Protein AF-A0A536SD27-F1 (afdb_monomer)

Solvent-accessible surface area (backbone atoms only — not comparable to full-atom values): 9996 Å² total; per-residue (Å²): 133,89,80,89,81,89,80,81,88,77,82,82,80,82,81,81,84,76,82,75,77,75,78,70,69,83,75,75,85,73,60,64,70,46,78,49,78,30,78,33,62,80,28,17,77,78,44,46,37,39,26,44,67,47,47,47,44,91,62,77,72,81,61,97,39,85,92,66,66,50,71,68,53,52,49,31,37,50,52,37,53,54,50,57,73,77,43,60,58,42,66,90,66,28,37,70,63,76,41,54,55,17,44,42,99,88,58,42,76,72,48,68,44,30,54,34,26,24,40,38,39,37,36,56,58,97,90,41,80,46,75,49,76,47,53,68,85,66,48,84,94,73,68,80,90,88,85,78,82,63,59,91,92,70,59,131

Foldseek 3Di:
DDDDDDDDDDDDDDDDDPPPPPPPDPDPPDFDKDKDWFDLDCQADQQGNCFLPNLLDPDADDAPDPVDGDPSSVVNRLNSVVCVVPADSDVVSVRQQQDGLQADPVRHRHNPSNGFTFMWIWTADPNAIDIDTDTPPADPVPDDDDDDDDDVVRHD

Secondary structure (DSSP, 8-state):
----------------------------TT---EEEEE-SSSS-TTTTT-HHHHHH-SSPPPPS-TTS--HHHHHHHHHHHHHHTTS--STTTTBTTTBSTTB-TTS-B-STT----EEEEEEEETTEEEEEEEETT--GGG------PPPTTT--

Mean predicted aligned error: 11.18 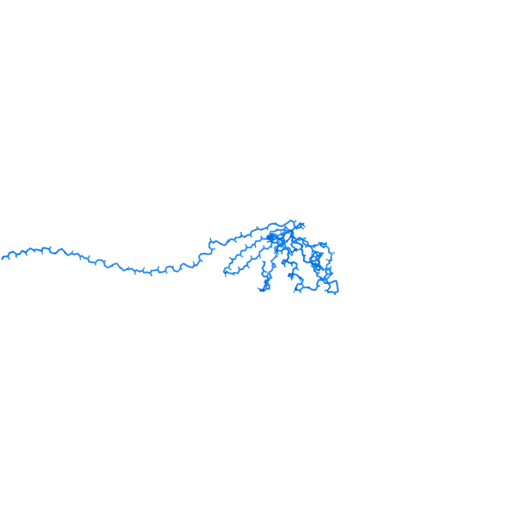Å

Nearest PDB structures (foldseek):
  2kjp-assembly1_A  TM=4.907E-01  e=9.973E+00  Bacillus subtilis
  8fkt-assembly1_BA  TM=3.435E-01  e=9.372E+00  Homo sapiens

Sequence (156 aa):
MQTGGTLKTTAAVGALLLLGACASVPSFDAQRIVHARYDGNTDDLLTAGLGRTGLASGNPPALADAKIPTAAELRRRAVHANYRALNDMSAGGGYGTLYGPNIDLTGKDTLGEGKVAGDEYLTMIGGVTYMVQIPERFNAKEACIVTATSSGSRGV

pLDDT: mean 84.71, std 20.1, range [32.59, 98.5]

Structure (mmCIF, N/CA/C/O backbone):
data_AF-A0A536SD27-F1
#
_entry.id   AF-A0A536SD27-F1
#
loop_
_atom_site.group_PDB
_atom_site.id
_atom_site.type_symbol
_atom_site.label_atom_id
_atom_site.label_alt_id
_atom_site.label_comp_id
_atom_site.label_asym_id
_atom_site.label_entity_id
_atom_site.label_seq_id
_atom_site.pdbx_PDB_ins_code
_atom_site.Cartn_x
_atom_site.Cartn_y
_atom_site.Cartn_z
_atom_site.occupancy
_atom_site.B_iso_or_equiv
_atom_site.auth_seq_id
_atom_site.auth_comp_id
_atom_site.auth_asym_id
_atom_site.auth_atom_id
_atom_site.pdbx_PDB_model_num
ATOM 1 N N . MET A 1 1 ? -16.112 -39.230 -95.615 1.00 35.78 1 MET A N 1
ATOM 2 C CA . MET A 1 1 ? -14.754 -39.438 -95.067 1.00 35.78 1 MET A CA 1
ATOM 3 C C . MET A 1 1 ? -14.774 -38.990 -93.618 1.00 35.78 1 MET A C 1
ATOM 5 O O . MET A 1 1 ? -15.262 -37.895 -93.402 1.00 35.78 1 MET A O 1
ATOM 9 N N . GLN A 1 2 ? -14.377 -39.891 -92.702 1.00 32.59 2 GLN A N 1
ATOM 10 C CA . GLN A 1 2 ? -13.725 -39.673 -91.389 1.00 32.59 2 GLN A CA 1
ATOM 11 C C . GLN A 1 2 ? -14.063 -38.369 -90.637 1.00 32.59 2 GLN A C 1
ATOM 13 O O . GLN A 1 2 ? -13.904 -37.289 -91.175 1.00 32.59 2 GLN A O 1
ATOM 18 N N . THR A 1 3 ? -14.455 -38.324 -89.367 1.00 35.91 3 THR A N 1
ATOM 19 C CA . THR A 1 3 ? -14.192 -39.151 -88.171 1.00 35.91 3 THR A CA 1
ATOM 20 C C . THR A 1 3 ? -14.948 -38.420 -87.046 1.00 35.91 3 THR A C 1
ATOM 22 O O . THR A 1 3 ? -14.987 -37.197 -87.056 1.00 35.91 3 THR A O 1
ATOM 25 N N . GLY A 1 4 ? -15.686 -39.085 -86.157 1.00 33.47 4 GLY A N 1
ATOM 26 C CA . GLY A 1 4 ? -15.158 -39.531 -84.863 1.00 33.47 4 GLY A CA 1
ATOM 27 C C . GLY A 1 4 ? -15.353 -38.470 -83.765 1.00 33.47 4 GLY A C 1
ATOM 28 O O . GLY A 1 4 ? -14.798 -37.385 -83.864 1.00 33.47 4 GLY A O 1
ATOM 29 N N . GLY A 1 5 ? -16.111 -38.791 -82.707 1.00 34.72 5 GLY A N 1
ATOM 30 C CA . GLY A 1 5 ? -16.141 -37.970 -81.489 1.00 34.72 5 GLY A CA 1
ATOM 31 C C . GLY A 1 5 ? -17.415 -38.080 -80.650 1.00 34.72 5 GLY A C 1
ATOM 32 O O . GLY A 1 5 ? -18.264 -37.199 -80.689 1.00 34.72 5 GLY A O 1
ATOM 33 N N . THR A 1 6 ? -17.547 -39.144 -79.855 1.00 41.75 6 THR A N 1
ATOM 34 C CA . THR A 1 6 ? -18.521 -39.240 -78.753 1.00 41.75 6 THR A CA 1
ATOM 35 C C . THR A 1 6 ? -18.172 -38.242 -77.644 1.00 41.75 6 THR A C 1
ATOM 37 O O . THR A 1 6 ? -17.182 -38.443 -76.936 1.00 41.75 6 THR A O 1
ATOM 40 N N . LEU A 1 7 ? -18.984 -37.195 -77.466 1.00 40.44 7 LEU A N 1
ATOM 41 C CA . LEU A 1 7 ? -18.853 -36.236 -76.367 1.00 40.44 7 LEU A CA 1
ATOM 42 C C . LEU A 1 7 ? -19.730 -36.682 -75.186 1.00 40.44 7 LEU A C 1
ATOM 44 O O . LEU A 1 7 ? -20.955 -36.710 -75.275 1.00 40.44 7 LEU A O 1
ATOM 48 N N . LYS A 1 8 ? -19.077 -37.084 -74.093 1.00 38.84 8 LYS A N 1
ATOM 49 C CA . LYS A 1 8 ? -19.713 -37.474 -72.830 1.00 38.84 8 LYS A CA 1
ATOM 50 C C . LYS A 1 8 ? -20.266 -36.228 -72.128 1.00 38.84 8 LYS A C 1
ATOM 52 O O . LYS A 1 8 ? -19.532 -35.274 -71.902 1.00 38.84 8 LYS A O 1
ATOM 57 N N . THR A 1 9 ? -21.545 -36.259 -71.768 1.00 46.56 9 THR A N 1
ATOM 58 C CA . THR A 1 9 ? -22.222 -35.270 -70.919 1.00 46.56 9 THR A CA 1
ATOM 59 C C . THR A 1 9 ? -21.671 -35.316 -69.496 1.00 46.56 9 THR A C 1
ATOM 61 O O . THR A 1 9 ? -21.954 -36.250 -68.747 1.00 46.56 9 THR A O 1
ATOM 64 N N . THR A 1 10 ? -20.905 -34.300 -69.106 1.00 43.59 10 THR A N 1
ATOM 65 C CA . THR A 1 10 ? -20.512 -34.055 -67.713 1.00 43.59 10 THR A CA 1
ATOM 66 C C . THR A 1 10 ? -21.447 -33.004 -67.120 1.00 43.59 10 THR A C 1
ATOM 68 O O . THR A 1 10 ? -21.445 -31.849 -67.540 1.00 43.59 10 THR A O 1
ATOM 71 N N . ALA A 1 11 ? -22.274 -33.414 -66.159 1.00 46.88 11 ALA A N 1
ATOM 72 C CA . ALA A 1 11 ? -23.118 -32.518 -65.381 1.00 46.88 11 ALA A CA 1
ATOM 73 C C . ALA A 1 11 ? -22.243 -31.657 -64.455 1.00 46.88 11 ALA A C 1
ATOM 75 O O . ALA A 1 11 ? -21.505 -32.184 -63.623 1.00 46.88 11 ALA A O 1
ATOM 76 N N . ALA A 1 12 ? -22.315 -30.335 -64.605 1.00 42.94 12 ALA A N 1
ATOM 77 C CA . ALA A 1 12 ? -21.674 -29.394 -63.698 1.00 42.94 12 ALA A CA 1
ATOM 78 C C . ALA A 1 12 ? -22.523 -29.261 -62.423 1.00 42.94 12 ALA A C 1
ATOM 80 O O . ALA A 1 12 ? -23.605 -28.676 -62.445 1.00 42.94 12 ALA A O 1
ATOM 81 N N . VAL A 1 13 ? -22.041 -29.815 -61.310 1.00 49.09 13 VAL A N 1
ATOM 82 C CA . VAL A 1 13 ? -22.598 -29.560 -59.975 1.00 49.09 13 VAL A CA 1
ATOM 83 C C . VAL A 1 13 ? -22.035 -28.223 -59.496 1.00 49.09 13 VAL A C 1
ATOM 85 O O . VAL A 1 13 ? -20.859 -28.121 -59.152 1.00 49.09 13 VAL A O 1
ATOM 88 N N . GLY A 1 14 ? -22.863 -27.180 -59.527 1.00 40.44 14 GLY A N 1
ATOM 89 C CA . GLY A 1 14 ? -22.529 -25.871 -58.972 1.00 40.44 14 GLY A CA 1
ATOM 90 C C . GLY A 1 14 ? -22.453 -25.943 -57.449 1.00 40.44 14 GLY A C 1
ATOM 91 O O . GLY A 1 14 ? -23.476 -26.071 -56.780 1.00 40.44 14 GLY A O 1
ATOM 92 N N . ALA A 1 15 ? -21.242 -25.869 -56.898 1.00 48.88 15 ALA A N 1
ATOM 93 C CA . ALA A 1 15 ? -21.024 -25.727 -55.465 1.00 48.88 15 ALA A CA 1
ATOM 94 C C . ALA A 1 15 ? -21.346 -24.285 -55.042 1.00 48.88 15 ALA A C 1
ATOM 96 O O . ALA A 1 15 ? -20.603 -23.351 -55.342 1.00 48.88 15 ALA A O 1
ATOM 97 N N . LEU A 1 16 ? -22.471 -24.104 -54.351 1.00 43.25 16 LEU A N 1
ATOM 98 C CA . LEU A 1 16 ? -22.826 -22.852 -53.692 1.00 43.25 16 LEU A CA 1
ATOM 99 C C . LEU A 1 16 ? -21.952 -22.700 -52.435 1.00 43.25 16 LEU A C 1
ATOM 101 O O . LEU A 1 16 ? -22.250 -23.277 -51.391 1.00 43.25 16 LEU A O 1
ATOM 105 N N . LEU A 1 17 ? -20.850 -21.950 -52.541 1.00 43.12 17 LEU A N 1
ATOM 106 C CA . LEU A 1 17 ? -20.053 -21.540 -51.383 1.00 43.12 17 LEU A CA 1
ATOM 107 C C . LEU A 1 17 ? -20.839 -20.509 -50.562 1.00 43.12 17 LEU A C 1
ATOM 109 O O . LEU A 1 17 ? -20.832 -19.315 -50.855 1.00 43.12 17 LEU A O 1
ATOM 113 N N . LEU A 1 18 ? -21.502 -20.973 -49.506 1.00 47.34 18 LEU A N 1
ATOM 114 C CA . LEU A 1 18 ? -21.972 -20.115 -48.423 1.00 47.34 18 LEU A CA 1
ATOM 115 C C . LEU A 1 18 ? -20.760 -19.745 -47.557 1.00 47.34 18 LEU A C 1
ATOM 117 O O . LEU A 1 18 ? -20.352 -20.520 -46.692 1.00 47.34 18 LEU A O 1
ATOM 121 N N . LEU A 1 19 ? -20.172 -18.564 -47.784 1.00 49.78 19 LEU A N 1
ATOM 122 C CA . LEU A 1 19 ? -19.251 -17.953 -46.822 1.00 49.78 19 LEU A CA 1
ATOM 123 C C . LEU A 1 19 ? -20.049 -17.528 -45.582 1.00 49.78 19 LEU A C 1
ATOM 125 O O . LEU A 1 19 ? -20.429 -16.370 -45.420 1.00 49.78 19 LEU A O 1
ATOM 129 N N . GLY A 1 20 ? -20.306 -18.483 -44.692 1.00 53.41 20 GLY A N 1
ATOM 130 C CA . GLY A 1 20 ? -20.629 -18.192 -43.305 1.00 53.41 20 GLY A CA 1
ATOM 131 C C . GLY A 1 20 ? -19.370 -17.671 -42.626 1.00 53.41 20 GLY A C 1
ATOM 132 O O . GLY A 1 20 ? -18.583 -18.454 -42.099 1.00 53.41 20 GLY A O 1
ATOM 133 N N . ALA A 1 21 ? -19.153 -16.356 -42.661 1.00 50.00 21 ALA A N 1
ATOM 134 C CA . ALA A 1 21 ? -18.210 -15.717 -41.759 1.00 50.00 21 ALA A CA 1
ATOM 135 C C . ALA A 1 21 ? -18.735 -15.926 -40.334 1.00 50.00 21 ALA A C 1
ATOM 137 O O . ALA A 1 21 ? -19.604 -15.198 -39.857 1.00 50.00 21 ALA A O 1
ATOM 138 N N . CYS A 1 22 ? -18.230 -16.959 -39.663 1.00 48.00 22 CYS A N 1
ATOM 139 C CA . CYS A 1 22 ? -18.309 -17.038 -38.220 1.00 48.00 22 CYS A CA 1
ATOM 140 C C . CYS A 1 22 ? -17.465 -15.865 -37.721 1.00 48.00 22 CYS A C 1
ATOM 142 O O . CYS A 1 22 ? -16.239 -15.946 -37.689 1.00 48.00 22 CYS A O 1
ATOM 144 N N . ALA A 1 23 ? -18.101 -14.735 -37.417 1.00 53.31 23 ALA A N 1
ATOM 145 C CA . ALA A 1 23 ? -17.468 -13.710 -36.614 1.00 53.31 23 ALA A CA 1
ATOM 146 C C . ALA A 1 23 ? -17.254 -14.341 -35.236 1.00 53.31 23 ALA A C 1
ATOM 148 O O . ALA A 1 23 ? -18.1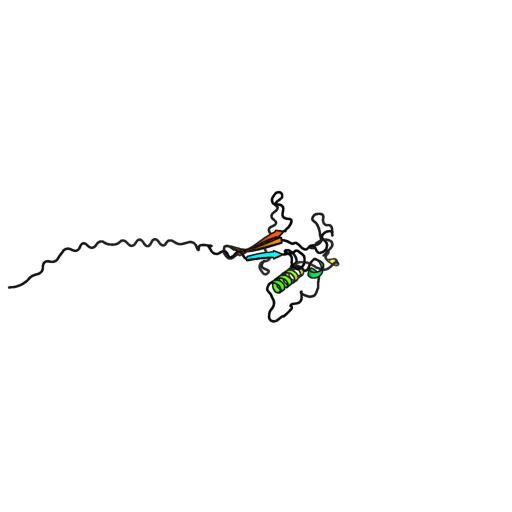23 -14.289 -34.367 1.00 53.31 23 ALA A O 1
ATOM 149 N N . SER A 1 24 ? -16.127 -15.029 -35.060 1.00 53.81 24 SER A N 1
ATOM 150 C CA . SER A 1 24 ? -15.639 -15.360 -33.737 1.00 53.81 24 SER A CA 1
ATOM 151 C C . SER A 1 24 ? -15.406 -14.025 -33.051 1.00 53.81 24 SER A C 1
ATOM 153 O O . SER A 1 24 ? -14.471 -13.295 -33.392 1.00 53.81 24 SER A O 1
ATOM 155 N N . VAL A 1 25 ? -16.290 -13.689 -32.112 1.00 48.41 25 VAL A N 1
ATOM 156 C CA . VAL A 1 25 ? -15.948 -12.752 -31.04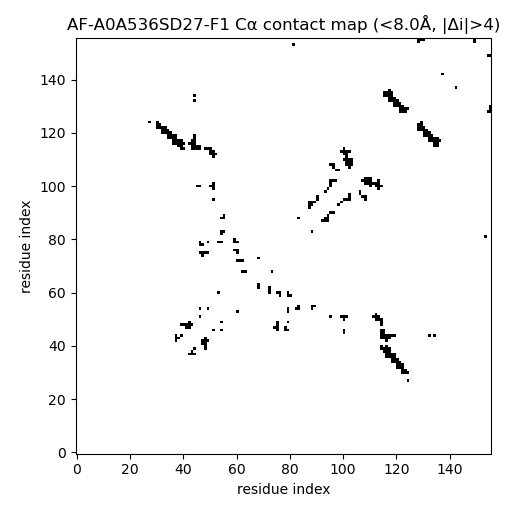4 1.00 48.41 25 VAL A CA 1
ATOM 157 C C . VAL A 1 25 ? -14.551 -13.129 -30.541 1.00 48.41 25 VAL A C 1
ATOM 159 O O . VAL A 1 25 ? -14.268 -14.328 -30.446 1.00 48.41 25 VAL A O 1
ATOM 162 N N . PRO A 1 26 ? -13.654 -12.163 -30.275 1.00 46.69 26 PRO A N 1
ATOM 163 C CA . PRO A 1 26 ? -12.356 -12.485 -29.708 1.00 46.69 26 PRO A CA 1
ATOM 164 C C . PRO A 1 26 ? -12.594 -13.341 -28.468 1.00 46.69 26 PRO A C 1
ATOM 166 O O . PRO A 1 26 ? -13.236 -12.902 -27.515 1.00 46.69 26 PRO A O 1
ATOM 169 N N . SER A 1 27 ? -12.144 -14.588 -28.506 1.00 53.16 27 SER A N 1
ATOM 170 C CA . SER A 1 27 ? -12.123 -15.440 -27.332 1.00 53.16 27 SER A CA 1
ATOM 171 C C . SER A 1 27 ? -11.219 -14.755 -26.310 1.00 53.16 27 SER A C 1
ATOM 173 O O . SER A 1 27 ? -10.028 -14.571 -26.565 1.00 53.16 27 SER A O 1
ATOM 175 N N . PHE A 1 28 ? -11.764 -14.377 -25.152 1.00 50.84 28 PHE A N 1
ATOM 176 C CA . PHE A 1 28 ? -11.009 -13.853 -24.005 1.00 50.84 28 PHE A CA 1
ATOM 177 C C . PHE A 1 28 ? -10.112 -14.929 -23.345 1.00 50.84 28 PHE A C 1
ATOM 179 O O . PHE A 1 28 ? -9.695 -14.782 -22.198 1.00 50.84 28 PHE A O 1
ATOM 186 N N . ASP A 1 29 ? -9.794 -16.010 -24.060 1.00 51.16 29 ASP A N 1
ATOM 187 C CA . ASP A 1 29 ? -9.319 -17.297 -23.537 1.00 51.16 29 ASP A CA 1
ATOM 188 C C . ASP A 1 29 ? -7.828 -17.342 -23.173 1.00 51.16 29 ASP A C 1
ATOM 190 O O . ASP A 1 29 ? -7.208 -18.400 -23.118 1.00 51.16 29 ASP A O 1
ATOM 194 N N . ALA A 1 30 ? -7.248 -16.195 -22.831 1.00 53.16 30 ALA A N 1
ATOM 195 C CA . ALA A 1 30 ? -6.028 -16.156 -22.036 1.00 53.16 30 ALA A CA 1
ATOM 196 C C . ALA A 1 30 ? -5.978 -14.883 -21.182 1.00 53.16 30 ALA A C 1
ATOM 198 O O . ALA A 1 30 ? -5.025 -14.106 -21.257 1.00 53.16 30 ALA A O 1
ATOM 199 N N . GLN A 1 31 ? -7.002 -14.639 -20.358 1.00 63.91 31 GLN A N 1
ATOM 200 C CA . GLN A 1 31 ? -6.853 -13.700 -19.245 1.00 63.91 31 GLN A CA 1
ATOM 201 C C . GLN A 1 31 ? -5.775 -14.241 -18.301 1.00 63.91 31 GLN A C 1
ATOM 203 O O . GLN A 1 31 ? -6.018 -15.133 -17.488 1.00 63.91 31 GLN A O 1
ATOM 208 N N . ARG A 1 32 ? -4.546 -13.736 -18.442 1.00 83.75 32 ARG A N 1
ATOM 209 C CA . ARG A 1 32 ? -3.461 -14.045 -17.516 1.00 83.75 32 ARG A CA 1
ATOM 210 C C . ARG A 1 32 ? -3.790 -13.393 -16.181 1.00 83.75 32 ARG A C 1
ATOM 212 O O . ARG A 1 32 ? -3.650 -12.183 -16.034 1.00 83.75 32 ARG A O 1
ATOM 219 N N . ILE A 1 33 ? -4.177 -14.216 -15.216 1.00 90.94 33 ILE A N 1
ATOM 220 C CA . ILE A 1 33 ? -4.246 -13.801 -13.821 1.00 90.94 33 ILE A CA 1
ATOM 221 C C . ILE A 1 33 ? -2.817 -13.802 -13.279 1.00 90.94 33 ILE A C 1
ATOM 223 O O . ILE A 1 33 ? -2.127 -14.823 -13.304 1.00 90.94 33 ILE A O 1
ATOM 227 N N . VAL A 1 34 ? -2.362 -12.645 -12.815 1.00 93.38 34 VAL A N 1
ATOM 228 C CA . VAL A 1 34 ? -1.145 -12.520 -12.013 1.00 93.38 34 VAL A CA 1
ATOM 229 C C . VAL A 1 34 ? -1.569 -12.532 -10.555 1.00 93.38 34 VAL A C 1
ATOM 231 O O . VAL A 1 34 ? -2.461 -11.784 -10.173 1.00 93.38 34 VAL A O 1
ATOM 234 N N . HIS A 1 35 ? -0.947 -13.391 -9.755 1.00 95.50 35 HIS A N 1
ATOM 235 C CA . HIS A 1 35 ? -1.218 -13.514 -8.327 1.00 95.50 35 HIS A CA 1
ATOM 236 C C . HIS A 1 35 ? 0.042 -13.188 -7.529 1.00 95.50 35 HIS A C 1
ATOM 238 O O . HIS A 1 35 ? 1.139 -13.622 -7.891 1.00 95.50 35 HIS A O 1
ATOM 244 N N . ALA A 1 36 ? -0.132 -12.432 -6.451 1.00 96.06 36 ALA A N 1
ATOM 245 C CA . ALA A 1 36 ? 0.883 -12.174 -5.445 1.00 96.06 36 ALA A CA 1
ATOM 246 C C . ALA A 1 36 ? 0.293 -12.362 -4.043 1.00 96.06 36 ALA A C 1
ATOM 248 O O . ALA A 1 36 ? -0.863 -12.029 -3.787 1.00 96.06 36 ALA A O 1
ATOM 249 N N . ARG A 1 37 ? 1.113 -12.879 -3.128 1.00 97.75 37 ARG A N 1
ATOM 250 C CA . ARG A 1 37 ? 0.805 -13.010 -1.701 1.00 97.75 37 ARG A CA 1
ATOM 251 C C . ARG A 1 37 ? 1.734 -12.084 -0.924 1.00 97.75 37 ARG A C 1
ATOM 253 O O . ARG A 1 37 ? 2.943 -12.104 -1.152 1.00 97.75 37 ARG A O 1
ATOM 260 N N . TYR A 1 38 ? 1.178 -11.327 0.012 1.00 98.25 38 TYR A N 1
ATOM 261 C CA . TYR A 1 38 ? 1.902 -10.391 0.865 1.00 98.25 38 TYR A CA 1
ATOM 262 C C . TYR A 1 38 ? 1.799 -10.787 2.336 1.00 98.25 38 TYR A C 1
ATOM 264 O O . TYR A 1 38 ? 0.735 -11.189 2.810 1.00 98.25 38 TYR A O 1
ATOM 272 N N . ASP A 1 39 ? 2.914 -10.665 3.055 1.00 97.38 39 ASP A N 1
ATOM 273 C CA . ASP A 1 39 ? 3.079 -11.151 4.430 1.00 97.38 39 ASP A CA 1
ATOM 274 C C . ASP A 1 39 ? 2.595 -10.162 5.504 1.00 97.38 39 ASP A C 1
ATOM 276 O O . ASP A 1 39 ? 2.517 -10.5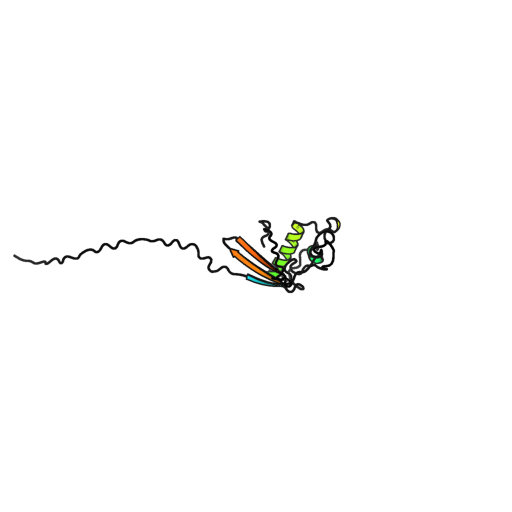20 6.677 1.00 97.38 39 ASP A O 1
ATOM 280 N N . GLY A 1 40 ? 2.293 -8.916 5.126 1.00 97.38 40 GLY A N 1
ATOM 281 C CA . GLY A 1 40 ? 1.928 -7.844 6.054 1.00 97.38 40 GLY A CA 1
ATOM 282 C C . GLY A 1 40 ? 3.105 -7.287 6.859 1.00 97.38 40 GLY A C 1
ATOM 283 O O . GLY A 1 40 ? 2.904 -6.403 7.689 1.00 97.38 40 GLY A O 1
ATOM 284 N N . ASN A 1 41 ? 4.327 -7.765 6.619 1.00 95.75 41 ASN A N 1
ATOM 285 C CA . ASN A 1 41 ? 5.538 -7.399 7.345 1.00 95.75 41 ASN A CA 1
ATOM 286 C C . ASN A 1 41 ? 6.515 -6.656 6.433 1.00 95.75 41 ASN A C 1
ATOM 288 O O . ASN A 1 41 ? 6.741 -5.454 6.616 1.00 95.75 41 ASN A O 1
ATOM 292 N N . THR A 1 42 ? 7.098 -7.371 5.469 1.00 95.38 42 THR A N 1
ATOM 293 C CA . THR A 1 42 ? 8.060 -6.835 4.497 1.00 95.38 42 THR A CA 1
ATOM 294 C C . THR A 1 42 ? 7.358 -6.198 3.303 1.00 95.38 42 THR A C 1
ATOM 296 O O . THR A 1 42 ? 7.876 -5.247 2.709 1.00 95.38 42 THR A O 1
ATOM 299 N N . ASP A 1 43 ? 6.156 -6.674 2.992 1.00 97.31 43 ASP A N 1
ATOM 300 C CA . ASP A 1 43 ? 5.288 -6.146 1.952 1.00 97.31 43 ASP A CA 1
ATOM 301 C C . ASP A 1 43 ? 3.817 -6.385 2.334 1.00 97.31 43 ASP A C 1
ATOM 303 O O . ASP A 1 43 ? 3.492 -7.282 3.111 1.00 97.31 43 ASP A O 1
ATOM 307 N N . ASP A 1 44 ? 2.911 -5.553 1.839 1.00 98.50 44 ASP A N 1
ATOM 308 C CA . ASP A 1 44 ? 1.495 -5.616 2.197 1.00 98.50 44 ASP A CA 1
ATOM 309 C C . ASP A 1 44 ? 0.604 -5.027 1.094 1.00 98.50 44 ASP A C 1
ATOM 311 O O . ASP A 1 44 ? 1.057 -4.264 0.229 1.00 98.50 44 ASP A O 1
ATOM 315 N N . LEU A 1 45 ? -0.679 -5.391 1.132 1.00 97.62 45 LEU A N 1
ATOM 316 C CA . LEU A 1 45 ? -1.673 -5.013 0.128 1.00 97.62 45 LEU A CA 1
ATOM 317 C C . LEU A 1 45 ? -1.846 -3.492 0.030 1.00 97.62 45 LEU A C 1
ATOM 319 O O . LEU A 1 45 ? -1.961 -2.965 -1.075 1.00 97.62 45 LEU A O 1
ATOM 323 N N . LEU A 1 46 ? -1.830 -2.789 1.166 1.00 95.88 46 LEU A N 1
ATOM 324 C CA . LEU A 1 46 ? -2.215 -1.382 1.260 1.00 95.88 46 LEU A CA 1
ATOM 325 C C . LEU A 1 46 ? -1.026 -0.430 1.116 1.00 95.88 46 LEU A C 1
ATOM 327 O O . LEU A 1 46 ? -1.129 0.603 0.457 1.00 95.88 46 LEU A O 1
ATOM 331 N N . THR A 1 47 ? 0.102 -0.752 1.751 1.00 97.62 47 THR A N 1
ATOM 332 C CA . THR A 1 47 ? 1.224 0.189 1.900 1.00 97.62 47 THR A CA 1
ATOM 333 C C . THR A 1 47 ? 2.521 -0.286 1.254 1.00 97.62 47 THR A C 1
ATOM 335 O O . THR A 1 47 ? 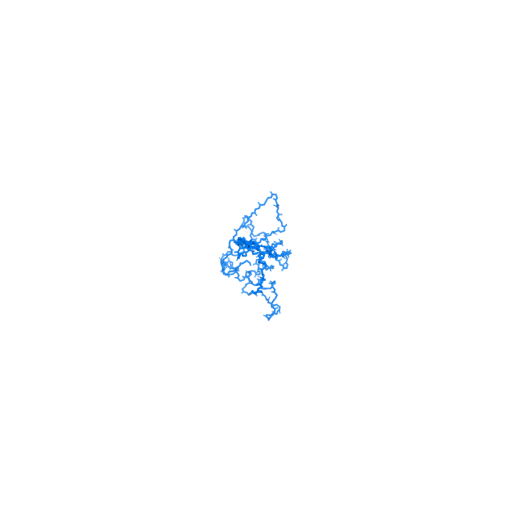3.540 0.396 1.350 1.00 97.62 47 THR A O 1
ATOM 338 N N . ALA A 1 48 ? 2.507 -1.438 0.582 1.00 97.69 48 ALA A N 1
ATOM 339 C CA . ALA A 1 48 ? 3.692 -2.061 0.000 1.00 97.69 48 ALA A CA 1
ATOM 340 C C . ALA A 1 48 ? 4.843 -2.272 1.011 1.00 97.69 48 ALA A C 1
ATOM 342 O O . ALA A 1 48 ? 6.026 -2.100 0.698 1.00 97.69 48 ALA A O 1
ATOM 343 N N . GLY A 1 49 ? 4.505 -2.563 2.266 1.00 97.62 49 GLY A N 1
ATOM 344 C CA . GLY A 1 49 ? 5.437 -2.741 3.375 1.00 97.62 49 GLY A CA 1
ATOM 345 C C . GLY A 1 49 ? 5.907 -1.445 4.039 1.00 97.62 49 GLY A C 1
ATOM 346 O O . GLY A 1 49 ? 6.703 -1.516 4.976 1.00 97.62 49 GLY A O 1
ATOM 347 N N . LEU A 1 50 ? 5.442 -0.270 3.610 1.00 98.19 50 LEU A N 1
ATOM 348 C CA . LEU A 1 50 ? 5.894 1.022 4.146 1.00 98.19 50 LEU A CA 1
ATOM 349 C C . LEU A 1 50 ? 5.301 1.357 5.517 1.00 98.19 50 LEU A C 1
ATOM 351 O O . LEU A 1 50 ? 5.960 2.013 6.323 1.00 98.19 50 LEU A O 1
ATOM 355 N N . GLY A 1 51 ? 4.072 0.920 5.776 1.00 98.06 51 GLY A N 1
ATOM 356 C CA . GLY A 1 51 ? 3.280 1.341 6.923 1.00 98.06 51 GLY A CA 1
ATOM 357 C C . GLY A 1 51 ? 2.951 2.835 6.915 1.00 98.06 51 GLY A C 1
ATOM 358 O O . GLY A 1 51 ? 3.348 3.590 6.016 1.00 98.06 51 GLY A O 1
ATOM 359 N N . ARG A 1 52 ? 2.239 3.287 7.953 1.00 97.38 52 ARG A N 1
ATOM 360 C CA . ARG A 1 52 ? 1.913 4.707 8.146 1.00 97.38 52 ARG A CA 1
ATOM 361 C C . ARG A 1 52 ? 3.163 5.586 8.086 1.00 97.38 52 ARG A C 1
ATOM 363 O O . ARG A 1 52 ?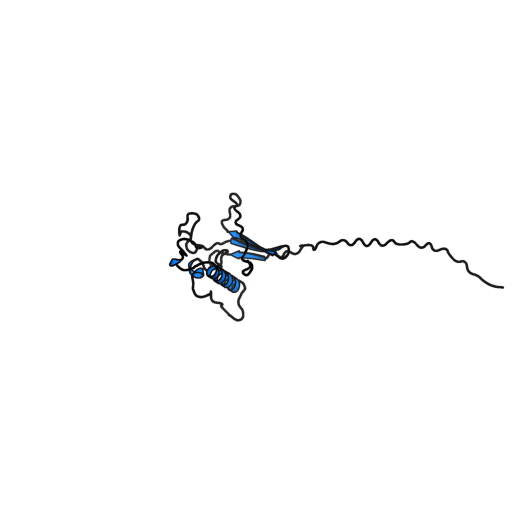 3.133 6.663 7.490 1.00 97.38 52 ARG A O 1
ATOM 370 N N . THR A 1 53 ? 4.259 5.126 8.682 1.00 96.94 53 THR A N 1
ATOM 371 C CA . THR A 1 53 ? 5.470 5.928 8.853 1.00 96.94 53 THR A CA 1
ATOM 372 C C . THR A 1 53 ? 6.206 6.069 7.523 1.00 96.94 53 THR A C 1
ATOM 374 O O . THR A 1 53 ? 6.580 7.175 7.130 1.00 96.94 53 THR A O 1
ATOM 377 N N . GLY A 1 54 ? 6.354 4.972 6.773 1.00 97.25 54 GLY A N 1
ATOM 378 C CA . GLY A 1 54 ? 7.013 4.991 5.469 1.00 97.25 54 GLY A CA 1
ATOM 379 C C . GLY A 1 54 ? 6.235 5.781 4.414 1.00 97.25 54 GLY A C 1
ATOM 380 O O . GLY A 1 54 ? 6.853 6.463 3.599 1.00 97.25 54 GLY A O 1
ATOM 381 N N . LEU A 1 55 ? 4.898 5.771 4.452 1.00 97.69 55 LEU A N 1
ATOM 382 C CA . LEU A 1 55 ? 4.073 6.593 3.556 1.00 97.69 55 LEU A CA 1
ATOM 383 C C . LEU A 1 55 ? 4.236 8.103 3.821 1.00 97.69 55 LEU A C 1
ATOM 385 O O . LEU A 1 55 ? 4.258 8.902 2.881 1.00 97.69 55 LEU A O 1
ATOM 389 N N . ALA A 1 56 ? 4.404 8.506 5.085 1.00 96.44 56 ALA A N 1
ATOM 390 C CA . ALA A 1 56 ? 4.639 9.906 5.451 1.00 96.44 56 ALA A CA 1
ATOM 391 C C . ALA A 1 56 ? 6.050 10.406 5.117 1.00 96.44 56 ALA A C 1
ATOM 393 O O . ALA A 1 56 ? 6.256 11.622 5.031 1.00 96.44 56 ALA A O 1
ATOM 394 N N . SER A 1 57 ? 7.012 9.502 4.894 1.00 96.44 57 SER A N 1
ATOM 395 C CA . SER A 1 57 ? 8.390 9.862 4.550 1.00 96.44 57 SER A CA 1
ATOM 396 C C . SER A 1 57 ? 8.434 10.859 3.392 1.00 96.44 57 SER A C 1
ATOM 398 O O . SER A 1 57 ? 7.863 10.620 2.326 1.00 96.44 57 SER A O 1
ATOM 400 N N . GLY A 1 58 ? 9.159 11.965 3.584 1.00 95.31 58 GLY A N 1
ATOM 401 C CA . GLY A 1 58 ? 9.418 12.946 2.527 1.00 95.31 58 GLY A CA 1
ATOM 402 C C . GLY A 1 58 ? 10.265 12.387 1.382 1.00 95.31 58 GLY A C 1
ATOM 403 O O . GLY A 1 58 ? 10.123 12.826 0.244 1.00 95.31 58 GLY A O 1
ATOM 404 N N . ASN A 1 59 ? 11.097 11.384 1.669 1.00 96.38 59 ASN A N 1
ATOM 405 C CA . ASN A 1 59 ? 11.950 10.735 0.683 1.00 96.38 59 ASN A CA 1
ATOM 406 C C . ASN A 1 59 ? 11.270 9.483 0.110 1.00 96.38 59 ASN A C 1
ATOM 408 O O . ASN A 1 59 ? 10.691 8.711 0.885 1.00 96.38 59 ASN A O 1
ATOM 412 N N . PRO A 1 60 ? 11.372 9.240 -1.211 1.00 96.25 60 PRO A N 1
ATOM 413 C CA . PRO A 1 60 ? 10.875 8.010 -1.810 1.00 96.25 60 PRO A CA 1
ATOM 414 C C . PRO A 1 60 ? 11.677 6.791 -1.319 1.00 96.25 60 PRO A C 1
ATOM 416 O O . PRO A 1 60 ? 12.888 6.910 -1.102 1.00 96.25 60 PRO A O 1
ATOM 419 N N . PRO A 1 61 ? 11.046 5.607 -1.201 1.00 96.94 61 PRO A N 1
ATOM 420 C CA . PRO A 1 61 ? 11.720 4.369 -0.805 1.00 96.94 61 PRO A CA 1
ATOM 421 C C . PRO A 1 61 ? 12.940 4.086 -1.685 1.00 96.94 61 PRO A C 1
ATOM 423 O O . PRO A 1 61 ? 12.840 4.164 -2.907 1.00 96.94 61 PRO A O 1
ATOM 426 N N . ALA A 1 62 ? 14.103 3.787 -1.107 1.00 95.00 62 ALA A N 1
ATOM 427 C CA . ALA A 1 62 ? 15.328 3.566 -1.880 1.00 95.00 62 ALA A CA 1
ATOM 428 C C . ALA A 1 62 ? 15.198 2.377 -2.856 1.00 95.00 62 ALA A C 1
ATOM 430 O O . ALA A 1 62 ? 14.456 1.434 -2.597 1.00 95.00 62 ALA A O 1
ATOM 431 N N . LEU A 1 63 ? 15.911 2.459 -3.982 1.00 97.25 63 LEU A N 1
ATOM 432 C CA . LEU A 1 63 ? 16.146 1.324 -4.880 1.00 97.25 63 LEU A CA 1
ATOM 433 C C . LEU A 1 63 ? 17.511 0.736 -4.533 1.00 97.25 63 LEU A C 1
ATOM 435 O O . LEU A 1 63 ? 18.447 1.508 -4.315 1.00 97.25 63 LEU A O 1
ATOM 439 N N . ALA A 1 64 ? 17.635 -0.587 -4.515 1.00 97.12 64 ALA A N 1
ATOM 440 C CA . ALA A 1 64 ? 18.919 -1.254 -4.324 1.00 97.12 64 ALA A CA 1
ATOM 441 C C . ALA A 1 64 ? 19.882 -0.953 -5.487 1.00 97.12 64 ALA A C 1
ATOM 443 O O . ALA A 1 64 ? 21.037 -0.603 -5.255 1.00 97.12 64 ALA A O 1
ATOM 444 N N . ASP A 1 65 ? 19.384 -1.011 -6.726 1.00 97.25 65 ASP A N 1
ATOM 445 C CA . ASP A 1 65 ? 20.082 -0.556 -7.932 1.00 97.25 65 ASP A CA 1
ATOM 446 C C . ASP A 1 65 ? 19.131 0.288 -8.793 1.00 97.25 65 ASP A C 1
ATOM 448 O O . ASP A 1 65 ? 18.135 -0.197 -9.328 1.00 97.25 65 ASP A O 1
ATOM 452 N N . ALA A 1 66 ? 19.444 1.576 -8.951 1.00 95.56 66 ALA A N 1
ATOM 453 C CA . ALA A 1 66 ? 18.621 2.498 -9.730 1.00 95.56 66 ALA A CA 1
ATOM 454 C C . ALA A 1 66 ? 18.598 2.186 -11.237 1.00 95.56 66 ALA A C 1
ATOM 456 O O . ALA A 1 66 ? 17.695 2.647 -11.936 1.00 95.56 66 ALA A O 1
ATOM 457 N N . LYS A 1 67 ? 19.575 1.434 -11.755 1.00 97.31 67 LYS A N 1
ATOM 458 C CA . LYS A 1 67 ? 19.632 1.042 -13.171 1.00 97.31 67 LYS A CA 1
ATOM 459 C C . LYS A 1 67 ? 18.794 -0.198 -13.459 1.00 97.31 67 LYS A C 1
ATOM 461 O O . LYS A 1 67 ? 18.385 -0.388 -14.601 1.00 97.31 67 LYS A O 1
ATOM 466 N N . ILE A 1 68 ? 18.559 -1.032 -12.447 1.00 96.50 68 ILE A N 1
ATOM 467 C CA . ILE A 1 68 ? 17.840 -2.303 -12.574 1.00 96.50 68 ILE A CA 1
ATOM 468 C C . ILE A 1 68 ? 16.875 -2.457 -11.385 1.00 96.50 68 ILE A C 1
ATOM 470 O O . ILE A 1 68 ? 17.067 -3.329 -10.537 1.00 96.50 68 ILE A O 1
ATOM 474 N N . PRO A 1 69 ? 15.839 -1.603 -11.283 1.00 97.19 69 PRO A N 1
ATOM 475 C CA . PRO A 1 69 ? 14.868 -1.721 -10.207 1.00 97.19 69 PRO A CA 1
ATOM 476 C C . PRO A 1 69 ? 14.021 -2.985 -10.365 1.00 97.19 69 PRO A C 1
ATOM 478 O O . PRO A 1 69 ? 13.599 -3.350 -11.466 1.00 97.19 69 PRO A O 1
ATOM 481 N N . THR A 1 70 ? 13.713 -3.630 -9.247 1.00 96.69 70 THR A N 1
ATOM 482 C CA . THR A 1 70 ? 12.782 -4.759 -9.208 1.00 96.69 70 THR A CA 1
ATOM 483 C C . THR A 1 70 ? 11.329 -4.284 -9.295 1.00 96.69 70 THR A C 1
ATOM 485 O O . THR A 1 70 ? 10.991 -3.158 -8.922 1.00 96.69 70 THR A O 1
ATOM 488 N N . ALA A 1 71 ? 10.425 -5.168 -9.729 1.00 93.81 71 ALA A N 1
ATOM 489 C CA . ALA A 1 71 ? 8.994 -4.861 -9.779 1.00 93.81 71 ALA A CA 1
ATOM 490 C C . ALA A 1 71 ? 8.418 -4.478 -8.399 1.00 93.81 71 ALA A C 1
ATOM 492 O O . ALA A 1 71 ? 7.616 -3.552 -8.304 1.00 93.81 71 ALA A O 1
ATOM 493 N N . ALA A 1 72 ? 8.866 -5.138 -7.324 1.00 94.44 72 ALA A N 1
ATOM 494 C CA . ALA A 1 72 ? 8.424 -4.840 -5.960 1.00 94.44 72 ALA A CA 1
ATOM 495 C C . ALA A 1 72 ? 8.872 -3.444 -5.495 1.00 94.44 72 ALA A C 1
ATOM 497 O O . ALA A 1 72 ? 8.106 -2.713 -4.867 1.00 94.44 72 ALA A O 1
ATOM 498 N N . GLU A 1 73 ? 10.094 -3.031 -5.836 1.00 97.06 73 GLU A N 1
ATOM 499 C CA . GLU A 1 73 ? 10.579 -1.686 -5.523 1.00 97.06 73 GLU A CA 1
ATOM 500 C C . GLU A 1 73 ? 9.822 -0.602 -6.299 1.00 97.06 73 GLU A C 1
ATOM 502 O O . GLU A 1 73 ? 9.471 0.434 -5.726 1.00 97.06 73 GLU A O 1
ATOM 507 N N . LEU A 1 74 ? 9.527 -0.847 -7.580 1.00 96.25 74 LEU A N 1
ATOM 508 C CA . LEU A 1 74 ? 8.712 0.059 -8.391 1.00 96.25 74 LEU A CA 1
ATOM 509 C C . LEU A 1 74 ? 7.285 0.171 -7.845 1.00 96.25 74 LEU A C 1
ATOM 511 O O . LEU A 1 74 ? 6.802 1.291 -7.683 1.00 96.25 74 LEU A O 1
ATOM 515 N N . ARG A 1 75 ? 6.645 -0.950 -7.477 1.00 95.38 75 ARG A N 1
ATOM 516 C CA . ARG A 1 75 ? 5.329 -0.966 -6.811 1.00 95.38 75 ARG A CA 1
ATOM 517 C C . ARG A 1 75 ? 5.357 -0.135 -5.531 1.00 95.38 75 ARG A C 1
ATOM 519 O O . ARG A 1 75 ? 4.527 0.752 -5.351 1.00 95.38 75 ARG A O 1
ATOM 526 N N . ARG A 1 76 ? 6.353 -0.355 -4.669 1.00 97.69 76 ARG A N 1
ATOM 527 C CA . ARG A 1 76 ? 6.505 0.377 -3.404 1.00 97.69 76 ARG A CA 1
ATOM 528 C C . ARG A 1 76 ? 6.664 1.883 -3.611 1.00 97.69 76 ARG A C 1
ATOM 530 O O . ARG A 1 76 ? 6.044 2.671 -2.899 1.00 97.69 76 ARG A O 1
ATOM 537 N N . ARG A 1 77 ? 7.455 2.301 -4.603 1.00 97.38 77 ARG A N 1
ATOM 538 C CA . ARG A 1 77 ? 7.582 3.718 -4.981 1.00 97.38 77 ARG A CA 1
ATOM 539 C C . ARG A 1 77 ? 6.295 4.292 -5.561 1.00 97.38 77 ARG A C 1
ATOM 541 O O . ARG A 1 77 ? 5.963 5.427 -5.233 1.00 97.38 77 ARG A O 1
ATOM 548 N N . ALA A 1 78 ? 5.580 3.535 -6.391 1.00 95.38 78 ALA A N 1
ATOM 549 C CA . ALA A 1 78 ? 4.306 3.962 -6.958 1.00 95.38 78 ALA A CA 1
ATOM 550 C C . ALA A 1 78 ? 3.263 4.192 -5.856 1.00 95.38 78 ALA A C 1
ATOM 552 O O . ALA A 1 78 ? 2.654 5.257 -5.818 1.00 95.38 78 ALA A O 1
ATOM 553 N N . VAL A 1 79 ? 3.127 3.260 -4.907 1.00 95.56 79 VAL A N 1
ATOM 554 C CA . VAL A 1 79 ? 2.245 3.408 -3.736 1.00 95.56 79 VAL A CA 1
ATOM 555 C C . VAL A 1 79 ? 2.621 4.650 -2.921 1.00 95.56 79 VAL A C 1
ATOM 557 O O . VAL A 1 79 ? 1.764 5.498 -2.673 1.00 95.56 79 VAL A O 1
ATOM 560 N N . HIS A 1 80 ? 3.903 4.824 -2.576 1.00 97.38 80 HIS A N 1
ATOM 561 C CA . HIS A 1 80 ? 4.384 6.010 -1.850 1.00 97.38 80 HIS A CA 1
ATOM 562 C C . HIS A 1 80 ? 4.045 7.324 -2.565 1.00 97.38 80 HIS A C 1
ATOM 564 O O . HIS A 1 80 ? 3.455 8.227 -1.967 1.00 97.38 80 HIS A O 1
ATOM 570 N N . ALA A 1 81 ? 4.377 7.422 -3.854 1.00 95.69 81 ALA A N 1
ATOM 571 C CA . ALA A 1 81 ? 4.127 8.617 -4.650 1.00 95.69 81 ALA A CA 1
ATOM 572 C C . ALA A 1 81 ? 2.624 8.902 -4.784 1.00 95.69 81 ALA A C 1
ATOM 574 O O . ALA A 1 81 ? 2.197 10.050 -4.653 1.00 95.69 81 ALA A O 1
ATOM 575 N N . ASN A 1 82 ? 1.812 7.863 -4.995 1.00 93.44 82 ASN A N 1
ATOM 576 C CA . ASN A 1 82 ? 0.375 8.002 -5.187 1.00 93.44 82 ASN A CA 1
ATOM 577 C C . ASN A 1 82 ? -0.335 8.510 -3.926 1.00 93.44 82 ASN A C 1
ATOM 579 O O . ASN A 1 82 ? -1.139 9.436 -4.041 1.00 93.44 82 ASN A O 1
ATOM 583 N N . TYR A 1 83 ? 0.003 7.987 -2.743 1.00 93.56 83 TYR A N 1
ATOM 584 C CA . TYR A 1 83 ? -0.519 8.498 -1.468 1.00 93.56 83 TYR A CA 1
ATOM 585 C C . TYR A 1 83 ? -0.199 9.984 -1.292 1.00 93.56 83 TYR A C 1
ATOM 587 O O . TYR A 1 83 ? -1.089 10.810 -1.097 1.00 93.56 83 TYR A O 1
ATOM 595 N N . ARG A 1 84 ? 1.076 10.347 -1.446 1.00 93.94 84 ARG A N 1
ATOM 596 C CA . ARG A 1 84 ? 1.555 11.724 -1.241 1.00 93.94 84 ARG A CA 1
ATOM 597 C C . ARG A 1 84 ? 1.014 12.725 -2.255 1.00 93.94 84 ARG A C 1
ATOM 599 O O . ARG A 1 84 ? 1.003 13.919 -1.986 1.00 93.94 84 ARG A O 1
ATOM 606 N N . ALA A 1 85 ? 0.589 12.251 -3.421 1.00 92.31 85 ALA A N 1
ATOM 607 C CA . ALA A 1 85 ? -0.000 13.083 -4.458 1.00 92.31 85 ALA A CA 1
ATOM 608 C C . ALA A 1 85 ? -1.529 13.235 -4.338 1.00 92.31 85 ALA A C 1
ATOM 610 O O . ALA A 1 85 ? -2.122 13.879 -5.201 1.00 92.31 85 ALA A O 1
ATOM 611 N N . LEU A 1 86 ? -2.188 12.605 -3.358 1.00 89.88 86 LEU A N 1
ATOM 612 C CA . LEU A 1 86 ? -3.633 12.765 -3.094 1.00 89.88 86 LEU A CA 1
ATOM 613 C C . LEU A 1 86 ? -3.917 13.286 -1.690 1.00 89.88 86 LEU A C 1
ATOM 615 O O . LEU A 1 86 ? -4.910 13.979 -1.485 1.00 89.88 86 LEU A O 1
ATOM 619 N N . ASN A 1 87 ? -3.060 12.944 -0.735 1.00 92.44 87 ASN A N 1
ATOM 620 C CA . ASN A 1 87 ? -3.286 13.182 0.676 1.00 92.44 87 ASN A CA 1
ATOM 621 C C . ASN A 1 87 ? -2.230 14.134 1.249 1.00 92.44 87 ASN A C 1
ATOM 623 O O . ASN A 1 87 ? -1.046 14.048 0.918 1.00 92.44 87 ASN A O 1
ATOM 627 N N . ASP A 1 88 ? -2.657 15.016 2.154 1.00 95.69 88 ASP A N 1
ATOM 628 C CA . ASP A 1 88 ? -1.749 15.835 2.960 1.00 95.69 88 ASP A CA 1
ATOM 629 C C . ASP A 1 88 ? -1.128 14.997 4.082 1.00 95.69 88 ASP A C 1
ATOM 631 O O . ASP A 1 88 ? -1.642 14.925 5.198 1.00 95.69 88 ASP A O 1
ATOM 635 N N . MET A 1 89 ? 0.012 14.381 3.792 1.00 95.56 89 MET A N 1
ATOM 636 C CA . MET A 1 89 ? 0.699 13.475 4.717 1.00 95.56 89 MET A CA 1
ATOM 637 C C . MET A 1 89 ? 1.289 14.156 5.969 1.00 95.56 89 MET A C 1
ATOM 639 O O . MET A 1 89 ? 2.036 13.517 6.712 1.00 95.56 89 MET A O 1
ATOM 643 N N . SER A 1 90 ? 1.025 15.446 6.201 1.00 94.81 90 SER A N 1
ATOM 644 C CA . SER A 1 90 ? 1.471 16.158 7.395 1.00 94.81 90 SER A CA 1
ATOM 645 C C . SER A 1 90 ? 0.575 15.882 8.608 1.00 94.81 90 SER A C 1
ATOM 647 O O . SER A 1 90 ? -0.628 15.641 8.496 1.00 94.81 90 SER A O 1
ATOM 649 N N . ALA A 1 91 ? 1.155 15.995 9.806 1.00 93.56 91 ALA A N 1
ATOM 650 C CA . ALA A 1 91 ? 0.383 15.934 11.047 1.00 93.56 91 ALA A CA 1
ATOM 651 C C . ALA A 1 91 ? -0.658 17.068 11.134 1.00 93.56 91 ALA A C 1
ATOM 653 O O . ALA A 1 91 ? -1.754 16.857 11.646 1.00 93.56 91 ALA A O 1
ATOM 654 N N . GLY A 1 92 ? -0.337 18.255 10.599 1.00 95.44 92 GLY A N 1
ATOM 655 C CA . GLY A 1 92 ? -1.264 19.390 10.533 1.00 95.44 92 GLY A CA 1
ATOM 656 C C . GLY A 1 92 ? -2.475 19.123 9.635 1.00 95.44 92 GLY A C 1
ATOM 657 O O . GLY A 1 92 ? -3.576 19.558 9.959 1.00 95.44 92 GLY A O 1
ATOM 658 N N . GLY A 1 93 ? -2.288 18.344 8.567 1.00 95.25 93 GLY A N 1
ATOM 659 C CA . GLY A 1 93 ? -3.359 17.838 7.707 1.00 95.25 93 GLY A CA 1
ATOM 660 C C . GLY A 1 93 ? -4.183 16.704 8.322 1.00 95.25 93 GLY A C 1
ATOM 661 O O . GLY A 1 93 ? -5.160 16.269 7.718 1.00 95.25 93 GLY A O 1
ATOM 662 N N . GLY A 1 94 ? -3.817 16.212 9.511 1.00 96.25 94 GLY A N 1
ATOM 663 C CA . GLY A 1 94 ? -4.512 15.124 10.204 1.00 96.25 94 GLY A CA 1
ATOM 664 C C . GLY A 1 94 ? -4.055 13.718 9.810 1.00 96.25 94 GLY A C 1
ATOM 665 O O . GLY A 1 94 ? -4.704 12.741 10.195 1.00 96.25 94 GLY A O 1
ATOM 666 N N . TYR A 1 95 ? -2.954 13.578 9.064 1.00 97.50 95 TYR A N 1
ATOM 667 C CA . TYR A 1 95 ? -2.398 12.260 8.769 1.00 97.50 95 TYR A CA 1
ATOM 668 C C . TYR A 1 95 ? -1.911 11.574 10.051 1.00 97.50 95 TYR A C 1
ATOM 670 O O . TYR A 1 95 ? -1.188 12.157 10.860 1.00 97.50 95 TYR A O 1
ATOM 678 N N . GLY A 1 96 ? -2.308 10.317 10.230 1.00 96.00 96 GLY A N 1
ATOM 679 C CA . GLY A 1 96 ? -2.005 9.512 11.407 1.00 96.00 96 GLY A CA 1
ATOM 680 C C . GLY A 1 96 ? -2.968 9.711 12.579 1.00 96.00 96 GLY A C 1
ATOM 681 O O . GLY A 1 96 ? -2.897 8.926 13.520 1.00 96.00 96 GLY A O 1
ATOM 682 N N . THR A 1 97 ? -3.877 10.694 12.531 1.00 95.75 97 THR A N 1
ATOM 683 C CA . THR A 1 97 ? -4.863 10.957 13.601 1.00 95.75 97 THR A CA 1
ATOM 684 C C . THR A 1 97 ? -6.306 10.932 13.109 1.00 95.75 97 THR A C 1
ATOM 686 O O . THR A 1 97 ? -7.155 10.333 13.761 1.00 95.75 97 THR A O 1
ATOM 689 N N . LEU A 1 98 ? -6.591 11.556 11.964 1.00 96.00 98 LEU A N 1
ATOM 690 C CA . LEU A 1 98 ? -7.917 11.578 11.338 1.00 96.00 98 LEU A CA 1
ATOM 691 C C . LEU A 1 98 ? -8.041 10.533 10.233 1.00 96.00 98 LEU A C 1
ATOM 693 O O . LEU A 1 98 ? -9.115 9.986 10.002 1.00 96.00 98 LEU A O 1
ATOM 697 N N . TYR A 1 99 ? -6.942 10.274 9.533 1.00 96.00 99 TYR A N 1
ATOM 698 C CA . TYR A 1 99 ? -6.887 9.296 8.462 1.00 96.00 99 TYR A CA 1
ATOM 699 C C . TYR A 1 99 ? -5.476 8.725 8.332 1.00 96.00 99 TYR A C 1
ATOM 701 O O . TYR A 1 99 ? -4.494 9.317 8.779 1.00 96.00 99 TYR A O 1
ATOM 709 N N . GLY A 1 100 ? -5.377 7.565 7.698 1.00 96.75 100 GLY A N 1
ATOM 710 C CA . GLY A 1 100 ? -4.134 6.819 7.552 1.00 96.75 100 GLY A CA 1
ATOM 711 C C . GLY A 1 100 ? -4.390 5.330 7.755 1.00 96.75 100 GLY A C 1
ATOM 712 O O . GLY A 1 100 ? -5.446 4.955 8.267 1.00 96.75 100 GLY A O 1
ATOM 713 N N . PRO A 1 101 ? -3.443 4.464 7.368 1.00 96.81 101 PRO A N 1
ATOM 714 C CA . PRO A 1 101 ? -3.625 3.018 7.490 1.00 96.81 101 PRO A CA 1
ATOM 715 C C . PRO A 1 101 ? -3.713 2.557 8.959 1.00 96.81 101 PRO A C 1
ATOM 717 O O . PRO A 1 101 ? -4.174 1.457 9.244 1.00 96.81 101 PRO A O 1
ATOM 720 N N . ASN A 1 102 ? -3.296 3.402 9.905 1.00 97.62 102 ASN A N 1
ATOM 721 C CA . ASN A 1 102 ? -3.305 3.134 11.339 1.00 97.62 102 ASN A CA 1
ATOM 722 C C . ASN A 1 102 ? -4.657 3.372 12.035 1.00 97.62 102 ASN A C 1
ATOM 724 O O . ASN A 1 102 ? -4.823 2.986 13.194 1.00 97.62 102 ASN A O 1
ATOM 728 N N . ILE A 1 103 ? -5.607 4.001 11.338 1.00 97.62 103 ILE A N 1
ATOM 729 C CA . ILE A 1 103 ? -6.911 4.376 11.884 1.00 97.62 103 ILE A CA 1
ATOM 730 C C . ILE A 1 103 ? -7.914 3.234 11.685 1.00 97.62 103 ILE A C 1
ATOM 732 O O . ILE A 1 103 ? -8.111 2.752 10.570 1.00 97.62 103 ILE A O 1
ATOM 736 N N . ASP A 1 104 ? -8.552 2.794 12.770 1.00 94.81 104 ASP A N 1
ATOM 737 C CA . ASP A 1 104 ? -9.582 1.757 12.736 1.00 94.81 104 ASP A CA 1
ATOM 738 C C . ASP A 1 104 ? -10.960 2.278 12.295 1.00 94.81 104 ASP A C 1
ATOM 740 O O . ASP A 1 104 ? -11.188 3.473 12.112 1.00 94.81 104 ASP A O 1
ATOM 744 N N . LEU A 1 105 ? -11.918 1.357 12.143 1.00 91.12 105 LEU A N 1
ATOM 745 C CA . LEU A 1 105 ? -13.287 1.669 11.713 1.00 91.12 105 LEU A CA 1
ATOM 746 C C . LEU A 1 105 ? -14.060 2.563 12.698 1.00 91.12 105 LEU A C 1
ATOM 748 O O . LEU A 1 105 ? -15.108 3.094 12.341 1.00 91.12 105 LEU A O 1
ATOM 752 N N . THR A 1 106 ? -13.569 2.726 13.929 1.00 95.69 106 THR A N 1
ATOM 753 C CA . THR A 1 106 ? -14.129 3.644 14.932 1.00 95.69 106 THR A CA 1
ATOM 754 C C . THR A 1 106 ? -13.415 4.996 14.960 1.00 95.69 106 THR A C 1
ATOM 756 O O . THR A 1 106 ? -13.753 5.846 15.782 1.00 95.69 106 THR A O 1
ATOM 759 N N . GLY A 1 107 ? -12.442 5.208 14.068 1.00 95.25 107 GLY A N 1
ATOM 760 C CA . GLY A 1 107 ? -11.669 6.440 13.964 1.00 95.25 107 GLY A CA 1
ATOM 761 C C . GLY A 1 107 ? -10.519 6.542 14.967 1.00 95.25 107 GLY A C 1
ATOM 762 O O . GLY A 1 107 ? -10.068 7.650 15.244 1.00 95.25 107 GLY A O 1
ATOM 763 N N . LYS A 1 108 ? -10.052 5.429 15.550 1.00 96.81 108 LYS A N 1
ATOM 764 C CA . LYS A 1 108 ? -8.971 5.435 16.552 1.00 96.81 108 LYS A CA 1
ATOM 765 C C . LYS A 1 108 ? -7.651 4.917 15.982 1.00 96.81 108 LYS A C 1
ATOM 767 O O . LYS A 1 108 ? -7.639 3.989 15.180 1.00 96.81 108 LYS A O 1
ATOM 772 N N . ASP A 1 109 ? -6.537 5.473 16.457 1.00 96.19 109 ASP A N 1
ATOM 773 C CA . ASP A 1 109 ? -5.177 5.003 16.148 1.00 96.19 109 ASP A CA 1
ATOM 774 C C . ASP A 1 109 ? -4.857 3.715 16.926 1.00 96.19 109 ASP A C 1
ATOM 776 O O . ASP A 1 109 ? -4.297 3.755 18.022 1.00 96.19 109 ASP A O 1
ATOM 780 N N . THR A 1 110 ? -5.285 2.566 16.398 1.00 97.00 110 THR A N 1
ATOM 781 C CA . THR A 1 110 ? -5.122 1.255 17.058 1.00 97.00 110 THR A CA 1
ATOM 782 C C . THR A 1 110 ? -4.443 0.208 16.181 1.00 97.00 110 THR A C 1
ATOM 784 O O . THR A 1 110 ? -4.049 -0.843 16.683 1.00 97.00 110 THR A O 1
ATOM 787 N N . LEU A 1 111 ? -4.256 0.479 14.884 1.00 96.44 111 LEU A N 1
ATOM 788 C CA . LEU A 1 111 ? -3.722 -0.498 13.928 1.00 96.44 111 LEU A CA 1
ATOM 789 C C . LEU A 1 111 ? -2.195 -0.406 13.749 1.00 96.44 111 LEU A C 1
ATOM 791 O O . LEU A 1 111 ? -1.628 -1.084 12.891 1.00 96.44 111 LEU A O 1
ATOM 795 N N . GLY A 1 112 ? -1.509 0.420 14.547 1.00 96.69 112 GLY A N 1
ATOM 796 C CA . GLY A 1 112 ? -0.051 0.560 14.511 1.00 96.69 112 GLY A CA 1
ATOM 797 C C . GLY A 1 112 ? 0.438 1.106 13.169 1.00 96.69 112 GLY A C 1
ATOM 798 O O . GLY A 1 112 ? 0.108 2.225 12.802 1.00 96.69 112 GLY A O 1
ATOM 799 N N . GLU A 1 113 ? 1.224 0.332 12.418 1.00 97.88 113 GLU A N 1
ATOM 800 C CA . GLU A 1 113 ? 1.645 0.721 11.061 1.00 97.88 113 GLU A CA 1
ATOM 801 C C . GLU A 1 113 ? 0.555 0.504 9.998 1.00 97.88 113 GLU A C 1
ATOM 803 O O . GLU A 1 113 ? 0.693 1.010 8.885 1.00 97.88 113 GLU A O 1
ATOM 808 N N . GLY A 1 114 ? -0.525 -0.216 10.319 1.00 97.38 114 GLY A N 1
ATOM 809 C CA . GLY A 1 114 ? -1.677 -0.366 9.429 1.00 97.38 114 GLY A CA 1
ATOM 810 C C . GLY A 1 114 ? -1.450 -1.248 8.198 1.00 97.38 114 GLY A C 1
ATOM 811 O O . GLY A 1 114 ? -2.155 -1.108 7.201 1.00 97.38 114 GLY A O 1
ATOM 812 N N . LYS A 1 115 ? -0.449 -2.134 8.236 1.00 98.00 115 LYS A N 1
ATOM 813 C CA . LYS A 1 115 ? -0.130 -3.045 7.128 1.00 98.00 115 LYS A CA 1
ATOM 814 C C . LYS A 1 115 ? -1.180 -4.149 7.001 1.00 98.00 115 LYS A C 1
ATOM 816 O O . LYS A 1 115 ? -1.687 -4.649 8.005 1.00 98.00 115 LYS A O 1
ATOM 821 N N . VAL A 1 116 ? -1.480 -4.553 5.766 1.00 97.81 116 VAL A N 1
ATOM 822 C CA . VAL A 1 116 ? -2.517 -5.555 5.471 1.00 97.81 116 VAL A CA 1
ATOM 823 C C . VAL A 1 116 ? -1.933 -6.739 4.695 1.00 97.81 116 VAL A C 1
ATOM 825 O O . VAL A 1 116 ? -1.681 -6.640 3.497 1.00 97.81 116 VAL A O 1
ATOM 828 N N . ALA A 1 117 ? -1.741 -7.875 5.368 1.00 98.50 117 ALA A N 1
ATOM 829 C CA . ALA A 1 117 ? -1.390 -9.138 4.714 1.00 98.50 117 ALA A CA 1
ATOM 830 C C . ALA A 1 117 ? -2.545 -9.658 3.842 1.00 98.50 117 ALA A C 1
ATOM 832 O O . ALA A 1 117 ? -3.718 -9.382 4.126 1.00 98.50 117 ALA A O 1
ATOM 833 N N . GLY A 1 118 ? -2.233 -10.452 2.818 1.00 98.50 118 GLY A N 1
ATOM 834 C CA . GLY A 1 118 ? -3.249 -11.102 1.992 1.00 98.50 118 GLY A CA 1
ATOM 835 C C . GLY A 1 118 ? -2.819 -11.363 0.555 1.00 98.50 118 GLY A C 1
ATOM 836 O O . GLY A 1 118 ? -1.631 -11.386 0.238 1.00 98.50 118 GLY A O 1
ATOM 837 N N . ASP A 1 119 ? -3.807 -11.576 -0.305 1.00 98.50 119 ASP A N 1
ATOM 838 C CA . ASP A 1 119 ? -3.633 -11.959 -1.704 1.00 98.50 119 ASP A CA 1
ATOM 839 C C . ASP A 1 119 ? -4.081 -10.841 -2.648 1.00 98.50 119 ASP A C 1
ATOM 841 O O . ASP A 1 119 ? -5.112 -10.207 -2.429 1.00 98.50 119 ASP A O 1
ATOM 845 N N . GLU A 1 120 ? -3.320 -10.617 -3.714 1.00 97.62 120 GLU A N 1
ATOM 846 C CA . GLU A 1 120 ? -3.631 -9.679 -4.792 1.00 97.62 120 GLU A CA 1
ATOM 847 C C . GLU A 1 120 ? -3.677 -10.425 -6.123 1.00 97.62 120 GLU A C 1
ATOM 849 O O . GLU A 1 120 ? -2.776 -11.199 -6.456 1.00 97.62 120 GLU A O 1
ATOM 854 N N . TYR A 1 121 ? -4.731 -10.175 -6.891 1.00 96.56 121 TYR A N 1
ATOM 855 C CA . TYR A 1 121 ? -4.929 -10.718 -8.225 1.00 96.56 121 TYR A CA 1
ATOM 856 C C . TYR A 1 121 ? -5.071 -9.574 -9.216 1.00 96.56 121 TYR A C 1
ATOM 858 O O . TYR A 1 121 ? -5.921 -8.703 -9.041 1.00 96.56 121 TYR A O 1
ATOM 866 N N . LEU A 1 122 ? -4.277 -9.610 -10.279 1.00 93.25 122 LEU A N 1
ATOM 867 C CA . LEU A 1 122 ? -4.340 -8.672 -11.390 1.00 93.25 122 LEU A CA 1
ATOM 868 C C . LEU A 1 122 ? -4.755 -9.409 -12.657 1.00 93.25 122 LEU A C 1
ATOM 870 O O . LEU A 1 122 ? -4.216 -10.467 -12.984 1.00 93.25 122 LEU A O 1
ATOM 874 N N . THR A 1 123 ? -5.708 -8.840 -13.383 1.00 92.6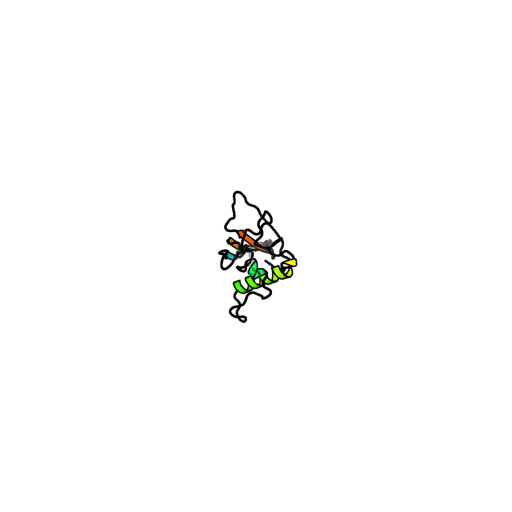9 123 THR A N 1
ATOM 875 C CA . THR A 1 123 ? -6.147 -9.348 -14.685 1.00 92.69 123 THR A CA 1
ATOM 876 C C . THR A 1 123 ? -6.556 -8.195 -15.595 1.00 92.69 123 THR A C 1
ATOM 878 O O . THR A 1 123 ? -6.746 -7.066 -15.143 1.00 92.69 123 THR A O 1
ATOM 881 N N . MET A 1 124 ? -6.703 -8.474 -16.886 1.00 89.62 124 MET A N 1
ATOM 882 C CA . MET A 1 124 ? -7.224 -7.527 -17.862 1.00 89.62 124 MET A CA 1
ATOM 883 C C . MET A 1 124 ? -8.468 -8.107 -18.529 1.00 89.62 124 MET A C 1
ATOM 885 O O . MET A 1 124 ? -8.420 -9.192 -19.104 1.00 89.62 124 MET A O 1
ATOM 889 N N . ILE A 1 125 ? -9.576 -7.369 -18.483 1.00 87.94 125 ILE A N 1
ATOM 890 C CA . ILE A 1 125 ? -10.854 -7.759 -19.091 1.00 87.94 125 ILE A CA 1
ATOM 891 C C . ILE A 1 125 ? -11.294 -6.618 -20.002 1.00 87.94 125 ILE A C 1
ATOM 893 O O . ILE A 1 125 ? -11.409 -5.480 -19.559 1.00 87.94 125 ILE A O 1
ATOM 897 N N . GLY A 1 126 ? -11.493 -6.896 -21.294 1.00 87.50 126 GLY A N 1
ATOM 898 C CA . GLY A 1 126 ? -11.940 -5.876 -22.252 1.00 87.50 126 GLY A CA 1
ATOM 899 C C . GLY A 1 126 ? -11.009 -4.659 -22.376 1.00 87.50 126 GLY A C 1
ATOM 900 O O . GLY A 1 126 ? -11.486 -3.561 -22.637 1.00 87.50 126 GLY A O 1
ATOM 901 N N . GLY A 1 127 ? -9.699 -4.832 -22.152 1.00 85.88 127 GLY A N 1
ATOM 902 C CA . GLY A 1 127 ? -8.714 -3.740 -22.168 1.00 85.88 127 GLY A CA 1
ATOM 903 C C . GLY A 1 127 ? -8.635 -2.917 -20.875 1.00 85.88 127 GLY A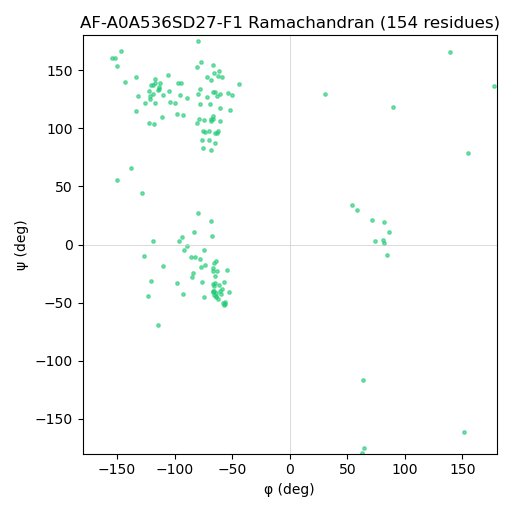 C 1
ATOM 904 O O . GLY A 1 127 ? -7.872 -1.957 -20.816 1.00 85.88 127 GLY A O 1
ATOM 905 N N . VAL A 1 128 ? -9.389 -3.291 -19.837 1.00 87.50 128 VAL A N 1
ATOM 906 C CA . VAL A 1 128 ? -9.374 -2.650 -18.515 1.00 87.50 128 VAL A CA 1
ATOM 907 C C . VAL A 1 128 ? -8.627 -3.537 -17.524 1.00 87.50 128 VAL A C 1
ATOM 909 O O . VAL A 1 128 ? -8.892 -4.738 -17.452 1.00 87.50 128 VAL A O 1
ATOM 912 N N . THR A 1 129 ? -7.706 -2.955 -16.755 1.00 89.44 129 THR A N 1
ATOM 913 C CA . THR A 1 129 ? -7.014 -3.659 -15.666 1.00 89.44 129 THR A CA 1
ATOM 914 C C . THR A 1 129 ? -7.905 -3.725 -14.429 1.00 89.44 129 THR A C 1
ATOM 916 O O . THR A 1 129 ? -8.414 -2.705 -13.967 1.00 89.44 129 THR A O 1
ATOM 919 N N . TYR A 1 130 ? -8.052 -4.923 -13.875 1.00 91.31 130 TYR A N 1
ATOM 920 C CA . TYR A 1 130 ? -8.739 -5.190 -12.618 1.00 91.31 130 TYR A CA 1
ATOM 921 C C . TYR A 1 130 ? -7.730 -5.673 -11.586 1.00 91.31 130 TYR A C 1
ATOM 923 O O . TYR A 1 130 ? -6.910 -6.542 -11.885 1.00 91.31 130 TYR A O 1
ATOM 931 N N . MET A 1 131 ? -7.842 -5.140 -10.371 1.00 93.94 131 MET A N 1
ATOM 932 C CA . MET A 1 131 ? -7.134 -5.625 -9.194 1.00 93.94 131 MET A CA 1
ATOM 933 C C . MET A 1 131 ? -8.146 -6.080 -8.151 1.00 93.94 131 MET A C 1
ATOM 935 O O . MET A 1 131 ? -9.070 -5.340 -7.816 1.00 93.94 131 MET A O 1
ATOM 939 N N . VAL A 1 132 ? -7.958 -7.286 -7.628 1.00 95.81 132 VAL A N 1
ATOM 940 C CA . VAL A 1 132 ? -8.710 -7.804 -6.486 1.00 95.81 132 VAL A CA 1
ATOM 941 C C . VAL A 1 132 ? -7.730 -8.052 -5.358 1.00 95.81 132 VAL A C 1
ATOM 943 O O . VAL A 1 132 ? -6.796 -8.831 -5.515 1.00 95.81 132 VAL A O 1
ATOM 946 N N . GLN A 1 133 ? -7.964 -7.407 -4.222 1.00 97.00 133 GLN A N 1
ATOM 947 C CA . GLN A 1 133 ? -7.206 -7.632 -3.000 1.00 97.00 133 GLN A CA 1
ATOM 948 C C . GLN A 1 133 ? -8.095 -8.340 -1.977 1.00 97.00 133 GLN A C 1
ATOM 950 O O . GLN A 1 133 ? -9.212 -7.897 -1.702 1.00 97.00 133 GLN A O 1
ATOM 955 N N . ILE A 1 134 ? -7.601 -9.440 -1.414 1.00 98.00 134 ILE A N 1
ATOM 956 C CA . ILE A 1 134 ? -8.276 -10.239 -0.392 1.00 98.00 134 ILE A CA 1
ATOM 957 C C . ILE A 1 134 ? -7.405 -10.205 0.867 1.00 98.00 134 ILE A C 1
ATOM 959 O O . ILE A 1 134 ? -6.374 -10.881 0.911 1.00 98.00 134 ILE A O 1
ATOM 963 N N . PRO A 1 135 ? -7.785 -9.426 1.896 1.00 97.50 135 PRO A N 1
ATOM 964 C CA . PRO A 1 135 ? -7.064 -9.417 3.162 1.00 97.50 135 PRO A CA 1
ATOM 965 C C . PRO A 1 135 ? -7.034 -10.807 3.797 1.00 97.50 135 PRO A C 1
ATOM 967 O O . PRO A 1 135 ? -8.031 -11.524 3.769 1.00 97.50 135 PRO A O 1
ATOM 970 N N . GLU A 1 136 ? -5.937 -11.160 4.461 1.00 97.69 136 GLU A N 1
ATOM 971 C CA . GLU A 1 136 ? -5.784 -12.465 5.122 1.00 97.69 136 GLU A CA 1
ATOM 972 C C . GLU A 1 136 ? -6.889 -12.747 6.156 1.00 97.69 136 GLU A C 1
ATOM 974 O O . GLU A 1 136 ? -7.326 -13.882 6.320 1.00 97.69 136 GLU A O 1
ATOM 979 N N . ARG A 1 137 ? -7.395 -11.697 6.810 1.00 93.88 137 ARG A N 1
ATOM 980 C CA . ARG A 1 137 ? -8.497 -11.767 7.783 1.00 93.88 137 ARG A CA 1
ATOM 981 C C . ARG A 1 137 ? -9.902 -11.767 7.162 1.00 93.88 137 ARG A C 1
ATOM 983 O O . ARG A 1 137 ? -10.875 -11.542 7.879 1.00 93.88 137 ARG A O 1
ATOM 990 N N . PHE A 1 138 ? -10.026 -11.922 5.845 1.00 96.31 138 PHE A N 1
ATOM 991 C CA . PHE A 1 138 ? -11.318 -11.932 5.161 1.00 96.31 138 PHE A CA 1
ATOM 992 C C . PHE A 1 138 ? -12.211 -13.074 5.671 1.00 96.31 138 PHE A C 1
ATOM 994 O O . PHE A 1 138 ? -11.807 -14.235 5.705 1.00 96.31 138 PHE A O 1
ATOM 1001 N N . ASN A 1 139 ? -13.452 -12.745 6.036 1.00 95.44 139 ASN A N 1
ATOM 1002 C CA . ASN A 1 139 ? -14.456 -13.707 6.480 1.00 95.44 139 ASN A CA 1
ATOM 1003 C C . ASN A 1 139 ? -15.572 -13.812 5.436 1.00 95.44 139 ASN A C 1
ATOM 1005 O O . ASN A 1 139 ? -16.400 -12.914 5.315 1.00 95.44 139 ASN A O 1
ATOM 1009 N N . ALA A 1 140 ? -15.651 -14.939 4.726 1.00 95.06 140 ALA A N 1
ATOM 1010 C CA . ALA A 1 140 ? -16.672 -15.151 3.699 1.00 95.06 140 ALA A CA 1
ATOM 1011 C C . ALA A 1 140 ? -18.116 -15.145 4.242 1.00 95.06 140 ALA A C 1
ATOM 1013 O O . ALA A 1 140 ? -19.049 -14.885 3.487 1.00 95.06 140 ALA A O 1
ATOM 1014 N N . LYS A 1 141 ? -18.319 -15.413 5.541 1.00 97.06 141 LYS A N 1
ATOM 1015 C CA . LYS A 1 141 ? -19.647 -15.344 6.180 1.00 97.06 141 LYS A CA 1
ATOM 1016 C C . LYS A 1 141 ? -20.097 -13.909 6.461 1.00 97.06 141 LYS A C 1
ATOM 1018 O O . LYS A 1 141 ? -21.285 -13.676 6.643 1.00 97.06 141 LYS A O 1
ATOM 1023 N N . GLU A 1 142 ? -19.157 -12.971 6.479 1.00 94.69 142 GLU A N 1
ATOM 1024 C CA . GLU A 1 142 ? -19.368 -11.541 6.723 1.00 94.69 142 GLU A CA 1
ATOM 1025 C C . GLU A 1 142 ? -18.712 -10.734 5.592 1.00 94.69 142 GLU A C 1
ATOM 1027 O O . GLU A 1 142 ? -17.985 -9.765 5.814 1.00 94.69 142 GLU A O 1
ATOM 1032 N N . ALA A 1 143 ? -18.913 -11.189 4.352 1.00 94.06 143 ALA A N 1
ATOM 1033 C CA . ALA A 1 143 ? -18.257 -10.614 3.190 1.00 94.06 143 ALA A CA 1
ATOM 1034 C C . ALA A 1 143 ? -18.739 -9.177 2.925 1.00 94.06 143 ALA A C 1
ATOM 1036 O O . ALA A 1 143 ? -19.937 -8.910 2.839 1.00 94.06 143 ALA A O 1
ATOM 1037 N N . CYS A 1 144 ? -17.786 -8.268 2.722 1.00 91.81 144 CYS A N 1
ATOM 1038 C CA . CYS A 1 144 ? -18.029 -6.896 2.294 1.00 91.81 144 CYS A CA 1
ATOM 1039 C C . CYS A 1 144 ? -17.085 -6.559 1.136 1.00 91.81 144 CYS A C 1
ATOM 1041 O O . CYS A 1 144 ? 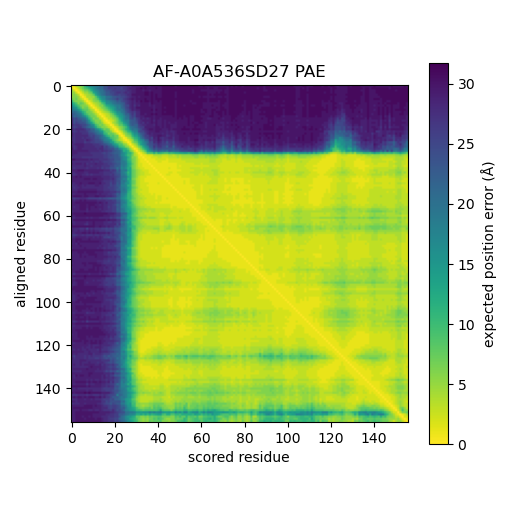-15.876 -6.763 1.245 1.00 91.81 144 CYS A O 1
ATOM 1043 N N . ILE A 1 145 ? -17.640 -6.063 0.028 1.00 93.00 145 ILE A N 1
ATOM 1044 C CA . ILE A 1 145 ? -16.863 -5.626 -1.134 1.00 93.00 145 ILE A CA 1
ATOM 1045 C C . ILE A 1 145 ? -16.733 -4.108 -1.078 1.00 93.00 145 ILE A C 1
ATOM 1047 O O . ILE A 1 145 ? -17.732 -3.391 -1.105 1.00 93.00 145 ILE A O 1
ATOM 1051 N N . VAL A 1 146 ? -15.492 -3.629 -1.058 1.00 92.62 146 VAL A N 1
ATOM 1052 C CA . VAL A 1 146 ? -15.162 -2.219 -1.269 1.00 92.62 146 VAL A CA 1
ATOM 1053 C C . VAL A 1 146 ? -14.614 -2.088 -2.681 1.00 92.62 146 VAL A C 1
ATOM 1055 O O . VAL A 1 146 ? -13.651 -2.758 -3.042 1.00 92.62 146 VAL A O 1
ATOM 1058 N N . THR A 1 147 ? -15.244 -1.237 -3.485 1.00 92.25 147 THR A N 1
ATOM 1059 C CA . THR A 1 147 ? -14.806 -0.950 -4.851 1.00 92.25 147 THR A CA 1
ATOM 1060 C C . THR A 1 147 ? -14.495 0.530 -4.992 1.00 92.25 147 THR A C 1
ATOM 1062 O O . THR A 1 147 ? -15.237 1.384 -4.505 1.00 92.25 147 THR A O 1
ATOM 1065 N N . ALA A 1 148 ? -13.395 0.830 -5.671 1.00 88.38 148 ALA A N 1
ATOM 1066 C CA . ALA A 1 148 ? -13.018 2.173 -6.063 1.00 88.38 148 ALA A CA 1
ATOM 1067 C C . ALA A 1 148 ? -12.371 2.109 -7.444 1.00 88.38 148 ALA A C 1
ATOM 1069 O O . ALA A 1 148 ? -11.596 1.202 -7.747 1.00 88.38 148 ALA A O 1
ATOM 1070 N N . THR A 1 149 ? -12.683 3.079 -8.294 1.00 87.12 149 THR A N 1
ATOM 1071 C CA . THR A 1 149 ? -11.980 3.244 -9.564 1.00 87.12 149 THR A CA 1
ATOM 1072 C C . THR A 1 149 ? -10.640 3.910 -9.307 1.00 87.12 149 THR A C 1
ATOM 1074 O O . THR A 1 149 ? -10.589 4.933 -8.619 1.00 87.12 149 THR A O 1
ATOM 1077 N N . SER A 1 150 ? -9.568 3.383 -9.896 1.00 85.06 150 SER A N 1
ATOM 1078 C CA . SER A 1 150 ? -8.298 4.100 -9.878 1.00 85.06 150 SER A CA 1
ATOM 1079 C C . SER A 1 150 ? -8.422 5.443 -10.607 1.00 85.06 150 SER A C 1
ATOM 1081 O O . SER A 1 150 ? -9.142 5.578 -11.599 1.00 85.06 150 SER A O 1
ATOM 1083 N N . SER A 1 151 ? -7.701 6.449 -10.114 1.00 79.12 151 SER A N 1
ATOM 1084 C CA . SER A 1 151 ? -7.517 7.706 -10.832 1.00 79.12 151 SER A CA 1
ATOM 1085 C C . SER A 1 151 ? -6.766 7.427 -12.139 1.00 79.12 151 SER A C 1
ATOM 1087 O O . SER A 1 151 ? -5.708 6.802 -12.124 1.00 79.12 151 SER A O 1
ATOM 1089 N N . GLY A 1 152 ? -7.308 7.886 -13.272 1.00 70.50 152 GLY A N 1
ATOM 1090 C CA . GLY A 1 152 ? -6.938 7.399 -14.609 1.00 70.50 152 GLY A CA 1
ATOM 1091 C C . GLY A 1 152 ? -5.450 7.448 -14.992 1.00 70.50 152 GLY A C 1
ATOM 1092 O O . GLY A 1 152 ? -5.041 6.682 -15.856 1.00 70.50 152 GLY A O 1
ATOM 1093 N N . SER A 1 153 ? -4.622 8.287 -14.358 1.00 70.38 153 SER A N 1
ATOM 1094 C CA . SER A 1 153 ? -3.171 8.346 -14.611 1.00 70.38 153 SER A CA 1
ATOM 1095 C C . SER A 1 153 ? -2.320 7.453 -13.701 1.00 70.38 153 SER A C 1
ATOM 1097 O O . SER A 1 153 ? -1.104 7.400 -13.874 1.00 70.38 153 SER A O 1
ATOM 1099 N N . ARG A 1 154 ? -2.924 6.783 -12.714 1.00 80.62 154 ARG A N 1
ATOM 1100 C CA . ARG A 1 154 ? -2.197 6.120 -11.619 1.00 80.62 154 ARG A CA 1
ATOM 1101 C C . ARG A 1 154 ? -2.236 4.599 -11.681 1.00 80.62 154 ARG A C 1
ATOM 1103 O O . ARG A 1 154 ? -1.370 3.974 -11.080 1.00 80.62 154 ARG A O 1
ATOM 1110 N N . GLY A 1 155 ? -3.182 4.031 -12.431 1.00 81.88 155 GLY A N 1
ATOM 1111 C CA . GLY A 1 155 ? -3.330 2.581 -12.573 1.00 81.88 155 GLY A CA 1
ATOM 1112 C C . GLY A 1 155 ? -3.697 1.883 -11.260 1.00 81.88 155 GLY A C 1
ATOM 1113 O O . GLY A 1 155 ? -3.976 2.534 -10.252 1.00 81.88 155 GLY A O 1
ATOM 1114 N N . VAL A 1 156 ? -3.743 0.556 -11.294 1.00 83.12 156 VAL A N 1
ATOM 1115 C CA . VAL A 1 156 ? -3.792 -0.295 -10.095 1.00 83.12 156 VAL A CA 1
ATOM 1116 C C . VAL A 1 156 ? -2.434 -0.939 -9.883 1.00 83.12 156 VAL A C 1
ATOM 1118 O O . VAL A 1 156 ? -1.757 -1.189 -10.910 1.00 83.12 156 VAL A O 1
#

Radius of gyration: 30.18 Å; Cα contacts (8 Å, |Δi|>4): 193; chains: 1; bounding box: 43×59×112 Å